Protein AF-X1SS94-F1 (afdb_monomer_lite)

Foldseek 3Di:
DEQDPPCQPVDQVSVLVSLVCCCPVVVDQEYEDEDEPVRVVSVVSNVVPGHYDYDHDDPPDD

Structure (mmCIF, N/CA/C/O backbone):
data_AF-X1SS94-F1
#
_entry.id   AF-X1SS94-F1
#
loop_
_atom_site.group_PDB
_atom_site.id
_atom_site.type_symbol
_atom_site.label_atom_id
_atom_site.label_alt_id
_atom_site.label_comp_id
_atom_site.label_asym_id
_atom_site.label_entity_id
_atom_site.label_seq_id
_atom_site.pdbx_PDB_ins_code
_atom_site.Cartn_x
_atom_site.Cartn_y
_atom_site.Cartn_z
_atom_site.occupancy
_atom_site.B_iso_or_equiv
_atom_site.auth_seq_id
_atom_site.auth_comp_id
_atom_site.auth_asym_id
_atom_site.auth_atom_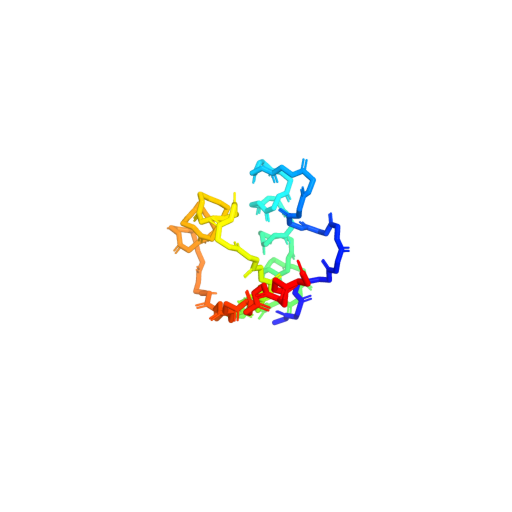id
_atom_site.pdbx_PDB_model_num
ATOM 1 N N . ALA A 1 1 ? 6.805 5.075 -7.376 1.00 86.38 1 ALA A N 1
ATOM 2 C CA . ALA A 1 1 ? 7.586 4.775 -6.159 1.00 86.38 1 ALA A CA 1
ATOM 3 C C . ALA A 1 1 ? 7.366 3.326 -5.739 1.00 86.38 1 ALA A C 1
ATOM 5 O O . ALA A 1 1 ? 6.285 2.790 -5.971 1.00 86.38 1 ALA A O 1
ATOM 6 N N . ASP A 1 2 ? 8.375 2.694 -5.143 1.00 86.88 2 ASP A 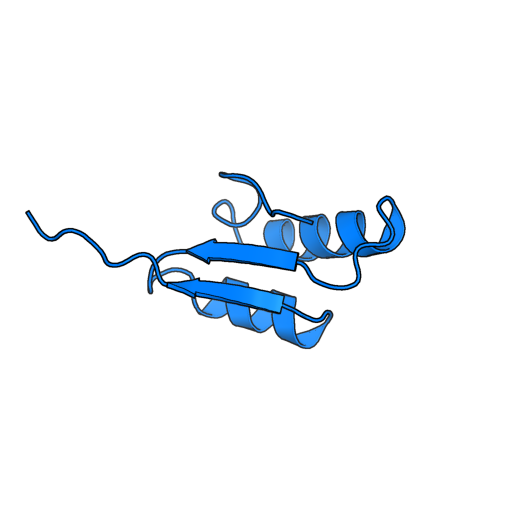N 1
ATOM 7 C CA . ASP A 1 2 ? 8.262 1.342 -4.593 1.00 86.88 2 ASP A CA 1
ATOM 8 C C . ASP A 1 2 ? 7.725 1.383 -3.163 1.00 86.88 2 ASP A C 1
ATOM 10 O O . ASP A 1 2 ? 8.319 2.014 -2.287 1.00 86.88 2 ASP A O 1
ATOM 14 N N . MET A 1 3 ? 6.619 0.684 -2.911 1.00 87.19 3 MET A N 1
ATOM 15 C CA . MET A 1 3 ? 6.143 0.471 -1.552 1.00 87.19 3 MET A CA 1
ATOM 16 C C . MET A 1 3 ? 6.994 -0.629 -0.903 1.00 87.19 3 MET A C 1
ATOM 18 O O . MET A 1 3 ? 6.905 -1.800 -1.277 1.00 87.19 3 MET A O 1
ATOM 22 N N . LEU A 1 4 ? 7.850 -0.243 0.046 1.00 87.31 4 LEU A N 1
ATOM 23 C CA . LEU A 1 4 ? 8.780 -1.155 0.718 1.00 87.31 4 LEU A CA 1
ATOM 24 C C . LEU A 1 4 ? 8.057 -2.153 1.641 1.00 87.31 4 LEU A C 1
ATOM 26 O O . LEU A 1 4 ? 6.895 -1.974 2.013 1.00 87.31 4 LEU A O 1
ATOM 30 N N . PHE A 1 5 ? 8.765 -3.210 2.045 1.00 84.50 5 PHE A N 1
ATOM 31 C CA . PHE A 1 5 ? 8.260 -4.184 3.015 1.00 84.50 5 PHE A CA 1
ATOM 32 C C . PHE A 1 5 ? 7.793 -3.498 4.315 1.00 84.50 5 PHE A C 1
ATOM 34 O O . PHE A 1 5 ? 8.386 -2.516 4.757 1.00 84.50 5 PHE A O 1
ATOM 41 N N . LEU A 1 6 ? 6.706 -4.011 4.897 1.00 83.19 6 LEU A N 1
ATOM 42 C CA . LEU A 1 6 ? 5.922 -3.461 6.015 1.00 83.19 6 LEU A CA 1
ATOM 43 C C . LEU A 1 6 ? 5.182 -2.144 5.751 1.00 83.19 6 LEU A C 1
ATOM 45 O O . LEU A 1 6 ? 4.385 -1.735 6.589 1.00 83.19 6 LEU A O 1
ATOM 49 N N . SER A 1 7 ? 5.349 -1.508 4.592 1.00 84.06 7 SER A N 1
ATOM 50 C CA . SER A 1 7 ? 4.597 -0.284 4.278 1.00 84.06 7 SER A CA 1
ATOM 51 C C . SER A 1 7 ? 3.159 -0.565 3.816 1.00 84.06 7 SER A C 1
ATOM 53 O O . SER A 1 7 ? 2.329 0.341 3.849 1.00 84.06 7 SER A O 1
ATOM 55 N N . CYS A 1 8 ? 2.842 -1.807 3.419 1.00 82.81 8 CYS A N 1
ATOM 56 C CA . CYS A 1 8 ? 1.486 -2.225 3.032 1.00 82.81 8 CYS A CA 1
ATOM 57 C C . CYS A 1 8 ? 0.985 -3.513 3.714 1.00 82.81 8 CYS A C 1
ATOM 59 O O . CYS A 1 8 ? -0.203 -3.820 3.656 1.00 82.81 8 CYS A O 1
ATOM 61 N N . GLN A 1 9 ? 1.866 -4.268 4.376 1.00 83.38 9 GLN A N 1
ATOM 62 C CA . GLN A 1 9 ? 1.536 -5.554 5.004 1.00 83.38 9 GLN A CA 1
ATOM 63 C C . GLN A 1 9 ? 0.983 -5.411 6.429 1.00 83.38 9 GLN A C 1
ATOM 65 O O . GLN A 1 9 ? 0.432 -6.370 6.964 1.00 83.38 9 GLN A O 1
ATOM 70 N N . THR A 1 10 ? 1.135 -4.238 7.047 1.00 87.38 10 THR A N 1
ATOM 71 C CA . THR A 1 10 ? 0.708 -3.951 8.428 1.00 87.38 10 THR A CA 1
ATOM 72 C C . THR A 1 10 ? -0.797 -3.729 8.556 1.00 87.38 10 THR A C 1
ATOM 74 O O . THR A 1 10 ? -1.352 -3.916 9.635 1.00 87.38 10 THR A O 1
ATOM 77 N N . GLY A 1 11 ? -1.470 -3.367 7.463 1.00 88.06 11 GLY A N 1
ATOM 78 C CA . GLY A 1 11 ? -2.916 -3.198 7.418 1.00 88.06 11 GLY A CA 1
ATOM 79 C C . GLY A 1 11 ? -3.362 -2.252 6.307 1.00 88.06 11 GLY A C 1
ATOM 80 O O . GLY A 1 11 ? -2.567 -1.510 5.732 1.00 88.06 11 GLY A O 1
ATOM 81 N N . LEU A 1 12 ? -4.665 -2.268 6.022 1.00 92.38 12 LEU A N 1
ATOM 82 C CA . LEU A 1 12 ? -5.267 -1.519 4.917 1.00 92.38 12 LEU A CA 1
ATOM 83 C C . LEU A 1 12 ? -5.150 0.002 5.090 1.00 92.38 12 LEU A C 1
ATOM 85 O O . LEU A 1 12 ? -4.702 0.687 4.175 1.00 92.38 12 LEU A O 1
ATOM 89 N N . ALA A 1 13 ? -5.493 0.526 6.272 1.00 92.56 13 ALA A N 1
ATOM 90 C CA . ALA A 1 13 ? -5.429 1.965 6.543 1.00 92.56 13 ALA A CA 1
ATOM 91 C C . ALA A 1 13 ? -4.000 2.517 6.409 1.00 92.56 13 ALA A C 1
ATOM 93 O O . ALA A 1 13 ? -3.787 3.576 5.820 1.00 92.56 13 ALA A O 1
ATOM 94 N N . GLU A 1 14 ? -3.016 1.765 6.905 1.00 93.19 14 GLU A N 1
ATOM 95 C CA . GLU A 1 14 ? -1.610 2.160 6.838 1.00 93.19 14 GLU A CA 1
ATOM 96 C C . GLU A 1 14 ? -1.085 2.114 5.396 1.00 93.19 14 GLU A C 1
ATOM 98 O O . GLU A 1 14 ? -0.388 3.030 4.960 1.00 93.19 14 GLU A O 1
ATOM 103 N N . ALA A 1 15 ? -1.492 1.111 4.611 1.00 92.94 15 ALA A N 1
ATOM 104 C CA . ALA A 1 15 ? -1.137 1.011 3.199 1.00 92.94 15 ALA A CA 1
ATOM 105 C C . ALA A 1 15 ? -1.655 2.201 2.374 1.00 92.94 15 ALA A C 1
ATOM 107 O O . ALA A 1 15 ? -0.902 2.781 1.591 1.00 92.94 15 ALA A O 1
ATOM 108 N N . VAL A 1 16 ? -2.918 2.594 2.572 1.00 93.88 16 VAL A N 1
ATOM 109 C CA . VAL A 1 16 ? -3.524 3.746 1.882 1.00 93.88 16 VAL A CA 1
ATOM 110 C C . VAL A 1 16 ? -2.833 5.045 2.289 1.00 93.88 16 VAL A C 1
ATOM 112 O O . VAL A 1 16 ? -2.480 5.855 1.431 1.00 93.88 16 VAL A O 1
ATOM 115 N N . LYS A 1 17 ? -2.566 5.230 3.585 1.00 94.00 17 LYS A N 1
ATOM 116 C CA . LYS A 1 17 ? -1.848 6.404 4.094 1.00 94.00 17 LYS A CA 1
ATOM 117 C C . LYS A 1 17 ? -0.446 6.515 3.491 1.00 94.00 17 LYS A C 1
ATOM 119 O O . LYS A 1 17 ? -0.055 7.592 3.045 1.00 94.00 17 LYS A O 1
ATOM 124 N N . ASN A 1 18 ? 0.302 5.413 3.444 1.00 94.19 18 ASN A N 1
ATOM 125 C CA . ASN A 1 18 ? 1.642 5.392 2.858 1.00 94.19 18 ASN A CA 1
ATOM 126 C C . ASN A 1 18 ? 1.607 5.652 1.345 1.00 94.19 18 ASN A C 1
ATOM 128 O O . ASN A 1 18 ? 2.427 6.427 0.856 1.00 94.19 18 ASN A O 1
ATOM 132 N N . ALA A 1 19 ? 0.633 5.094 0.616 1.00 92.94 19 ALA A N 1
ATOM 133 C CA . ALA A 1 19 ? 0.435 5.388 -0.806 1.00 92.94 19 ALA A CA 1
ATOM 134 C C . ALA A 1 19 ? 0.168 6.880 -1.057 1.00 92.94 19 ALA A C 1
ATOM 136 O O . ALA A 1 19 ? 0.817 7.486 -1.909 1.00 92.94 19 ALA A O 1
ATOM 137 N N . GLY A 1 20 ? -0.730 7.487 -0.274 1.00 92.12 20 GLY A N 1
ATOM 138 C CA . GLY A 1 20 ? -1.022 8.919 -0.353 1.00 92.12 20 GLY A CA 1
ATOM 139 C C . GLY A 1 20 ? 0.207 9.782 -0.073 1.00 92.12 20 GLY A C 1
ATOM 140 O O . GLY A 1 20 ? 0.447 10.757 -0.781 1.00 92.12 20 GLY A O 1
ATOM 141 N N . ARG A 1 21 ? 1.044 9.382 0.895 1.00 93.62 21 ARG A N 1
ATOM 142 C CA . ARG A 1 21 ? 2.304 10.076 1.191 1.00 93.62 21 ARG A CA 1
ATOM 143 C C . ARG A 1 21 ? 3.262 10.059 -0.001 1.00 93.62 21 ARG A C 1
ATOM 145 O O . ARG A 1 21 ? 3.831 11.090 -0.329 1.00 93.62 21 ARG A O 1
ATOM 152 N N . PHE A 1 22 ? 3.400 8.930 -0.697 1.00 92.38 22 PHE A N 1
ATOM 153 C CA . PHE A 1 22 ? 4.228 8.865 -1.907 1.00 92.38 22 PHE A CA 1
ATOM 154 C C . PHE A 1 22 ? 3.687 9.732 -3.050 1.00 92.38 22 PHE A C 1
ATOM 156 O O . PHE A 1 22 ? 4.478 10.338 -3.770 1.00 92.38 22 PHE A O 1
ATOM 163 N N . ALA A 1 23 ? 2.366 9.809 -3.218 1.00 89.56 23 ALA A N 1
ATOM 164 C CA . ALA A 1 23 ? 1.765 10.689 -4.216 1.00 89.56 23 ALA A CA 1
ATOM 165 C C . ALA A 1 23 ? 1.997 12.173 -3.885 1.00 89.56 23 ALA A C 1
ATOM 167 O O . ALA A 1 23 ? 2.318 12.952 -4.777 1.00 89.56 23 ALA A O 1
ATOM 168 N N . ALA A 1 24 ? 1.865 12.552 -2.611 1.00 89.94 24 ALA A N 1
ATOM 169 C CA . ALA A 1 24 ? 1.950 13.943 -2.172 1.00 89.94 24 ALA A CA 1
ATOM 170 C C . ALA A 1 24 ? 3.389 14.458 -2.006 1.00 89.94 24 ALA A C 1
ATOM 172 O O . ALA A 1 24 ? 3.677 15.587 -2.383 1.00 89.94 24 ALA A O 1
ATOM 173 N N . GLU A 1 25 ? 4.285 13.656 -1.428 1.00 91.19 25 GLU A N 1
ATOM 174 C CA . GLU A 1 25 ? 5.637 14.099 -1.052 1.00 91.19 25 GLU A CA 1
ATOM 175 C C . GLU A 1 25 ? 6.700 13.720 -2.086 1.00 91.19 25 GLU A C 1
ATOM 177 O O . GLU A 1 25 ? 7.713 14.401 -2.204 1.00 91.19 25 GLU A O 1
ATOM 182 N N . ALA A 1 26 ? 6.489 12.628 -2.825 1.00 87.62 26 ALA A N 1
ATOM 183 C CA . ALA A 1 26 ? 7.438 12.125 -3.819 1.00 87.62 26 ALA A CA 1
ATOM 184 C C . ALA A 1 26 ? 6.912 12.241 -5.258 1.00 87.62 26 ALA A C 1
ATOM 186 O O . ALA A 1 26 ? 7.520 11.678 -6.169 1.00 87.62 26 ALA A O 1
ATOM 187 N N . GLU A 1 27 ? 5.767 12.912 -5.445 1.00 87.38 27 GLU A N 1
ATOM 188 C CA . GLU A 1 27 ? 5.099 13.119 -6.739 1.00 87.38 27 GLU A CA 1
ATOM 189 C C . GLU A 1 27 ? 4.916 11.811 -7.533 1.00 87.38 27 GLU A C 1
ATOM 191 O O . GLU A 1 27 ? 4.967 11.758 -8.766 1.00 87.38 27 GLU A O 1
ATOM 196 N N . ALA A 1 28 ? 4.725 10.701 -6.815 1.00 90.31 28 ALA A N 1
ATOM 197 C CA . ALA A 1 28 ? 4.636 9.392 -7.430 1.00 90.31 28 ALA A CA 1
ATOM 198 C C . ALA A 1 28 ? 3.289 9.223 -8.140 1.00 90.31 28 ALA A C 1
ATOM 200 O O . ALA A 1 28 ? 2.244 9.129 -7.503 1.00 90.31 28 ALA A O 1
ATOM 201 N N . GLN A 1 29 ? 3.328 9.086 -9.465 1.00 88.38 29 GLN A N 1
ATOM 202 C CA . GLN A 1 29 ? 2.130 8.811 -10.266 1.00 88.38 29 GLN A CA 1
ATOM 203 C C . GLN A 1 29 ? 1.693 7.344 -10.217 1.00 88.38 29 GLN A C 1
ATOM 205 O O . GLN A 1 29 ? 0.530 7.044 -10.447 1.00 88.38 29 GLN A O 1
ATOM 210 N N . VAL A 1 30 ? 2.626 6.429 -9.928 1.00 91.62 30 VAL A N 1
ATOM 211 C CA . VAL A 1 30 ? 2.371 4.988 -9.813 1.00 91.62 30 VAL A CA 1
ATOM 212 C C . VAL A 1 30 ? 3.075 4.443 -8.580 1.00 91.62 30 VAL A C 1
ATOM 214 O O . VAL A 1 30 ? 4.257 4.731 -8.346 1.00 91.62 30 VAL A O 1
ATOM 217 N N . ILE A 1 31 ? 2.370 3.608 -7.821 1.00 92.00 31 ILE A N 1
ATOM 218 C CA . ILE A 1 31 ? 2.932 2.871 -6.686 1.00 92.00 31 ILE A CA 1
ATOM 219 C C . ILE A 1 31 ? 3.124 1.408 -7.061 1.00 92.00 31 ILE A C 1
ATOM 221 O O . ILE A 1 31 ? 2.231 0.794 -7.639 1.00 92.00 31 ILE A O 1
ATOM 225 N N . LYS A 1 32 ? 4.286 0.836 -6.734 1.00 91.94 32 LYS A N 1
ATOM 226 C CA . LYS A 1 32 ? 4.536 -0.598 -6.898 1.00 91.94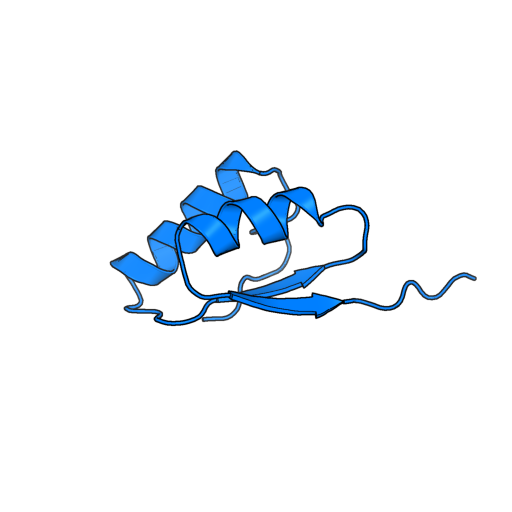 32 LYS A CA 1
ATOM 227 C C . LYS A 1 32 ? 4.297 -1.335 -5.586 1.00 91.94 32 LYS A C 1
ATOM 229 O O . LYS A 1 32 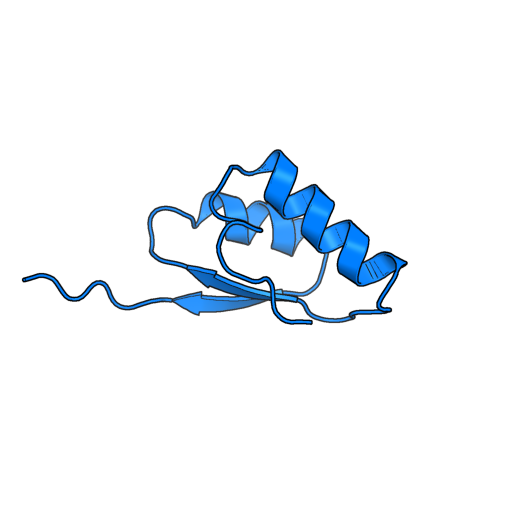? 4.887 -0.960 -4.575 1.00 91.94 32 LYS A O 1
ATOM 234 N N . ILE A 1 33 ? 3.480 -2.387 -5.604 1.00 90.62 33 ILE A N 1
ATOM 235 C CA . ILE A 1 33 ? 3.266 -3.285 -4.457 1.00 90.62 33 ILE A CA 1
ATOM 236 C C . ILE A 1 33 ? 3.602 -4.724 -4.861 1.00 90.62 33 ILE A C 1
ATOM 238 O O . ILE A 1 33 ? 3.032 -5.268 -5.807 1.00 90.62 33 ILE A O 1
ATOM 242 N N . GLU A 1 34 ? 4.492 -5.357 -4.097 1.00 89.69 34 GLU A N 1
ATOM 243 C CA . GLU A 1 34 ? 4.755 -6.797 -4.162 1.00 89.69 34 GLU A CA 1
ATOM 244 C C . GLU A 1 34 ? 3.999 -7.478 -3.018 1.00 89.69 34 GLU A C 1
ATOM 246 O O . GLU A 1 34 ? 4.297 -7.254 -1.840 1.00 89.69 34 GLU A O 1
ATOM 251 N N . ALA A 1 35 ? 3.002 -8.298 -3.347 1.00 86.38 35 ALA A N 1
ATOM 252 C CA . ALA A 1 35 ? 2.194 -8.960 -2.331 1.00 86.38 35 ALA A CA 1
ATOM 253 C C . ALA A 1 35 ? 1.684 -10.337 -2.772 1.00 86.38 35 ALA A C 1
ATOM 255 O O . ALA A 1 35 ? 1.516 -10.630 -3.959 1.00 86.38 35 ALA A O 1
ATOM 256 N N . GLY A 1 36 ? 1.450 -11.204 -1.784 1.00 86.56 36 GLY A N 1
ATOM 257 C CA . GLY A 1 36 ? 0.772 -12.485 -1.972 1.00 86.56 36 GLY A CA 1
ATOM 258 C C . GLY A 1 36 ? -0.753 -12.335 -1.999 1.00 86.56 36 GLY A C 1
ATOM 259 O O . GLY A 1 36 ? -1.297 -11.274 -1.698 1.00 86.56 36 GLY A O 1
ATOM 260 N N . GLY A 1 37 ? -1.462 -13.427 -2.305 1.00 87.94 37 GLY A N 1
ATOM 261 C CA . GLY A 1 37 ? -2.930 -13.421 -2.435 1.00 87.94 37 GLY A CA 1
ATOM 262 C C . GLY A 1 37 ? -3.701 -13.002 -1.174 1.00 87.94 37 GLY A C 1
ATOM 263 O O . GLY A 1 37 ? -4.826 -12.537 -1.286 1.00 87.94 37 GLY A O 1
ATOM 264 N N . ALA A 1 38 ? -3.093 -13.101 0.012 1.00 88.62 38 ALA A N 1
ATOM 265 C CA . ALA A 1 38 ? -3.705 -12.673 1.272 1.00 88.62 38 ALA A CA 1
ATOM 266 C C . ALA A 1 38 ? -3.913 -11.147 1.387 1.00 88.62 38 ALA A C 1
ATOM 268 O O . ALA A 1 38 ? -4.632 -10.698 2.270 1.00 88.62 38 ALA A O 1
ATOM 269 N N . TYR A 1 39 ? -3.302 -10.349 0.504 1.00 90.19 39 TYR A N 1
ATOM 270 C CA . TYR A 1 39 ? -3.323 -8.882 0.560 1.00 90.19 39 TYR A CA 1
ATOM 271 C C . TYR A 1 39 ? -4.095 -8.248 -0.609 1.00 90.19 39 TYR A C 1
ATOM 273 O O . TYR A 1 39 ? -3.873 -7.086 -0.949 1.00 90.19 39 TYR A O 1
ATOM 281 N N . LEU A 1 40 ? -5.001 -8.995 -1.248 1.00 91.00 40 LEU A N 1
ATOM 282 C CA . LEU A 1 40 ? -5.803 -8.475 -2.363 1.00 91.00 40 LEU A CA 1
ATOM 283 C C . LEU A 1 40 ? -6.659 -7.265 -1.965 1.00 91.00 40 LEU A C 1
ATOM 285 O O . LEU A 1 40 ? -6.799 -6.343 -2.765 1.00 91.00 40 LEU A O 1
ATOM 289 N N . ASP A 1 41 ? -7.170 -7.225 -0.734 1.00 92.69 41 ASP A N 1
ATOM 290 C CA . ASP A 1 41 ? -7.966 -6.089 -0.252 1.00 92.69 41 ASP A CA 1
ATOM 291 C C . ASP A 1 41 ? -7.123 -4.816 -0.106 1.00 92.69 41 ASP A C 1
ATOM 293 O O . ASP A 1 41 ? -7.591 -3.721 -0.408 1.00 92.69 41 ASP A O 1
ATOM 297 N N . VAL A 1 42 ? -5.845 -4.956 0.264 1.00 92.56 42 VAL A N 1
ATOM 298 C CA . VAL A 1 42 ? -4.890 -3.838 0.302 1.00 92.56 42 VAL A CA 1
ATOM 299 C C . VAL A 1 42 ? -4.625 -3.305 -1.105 1.00 92.56 42 VAL A C 1
ATOM 301 O O . VAL A 1 42 ? -4.654 -2.095 -1.321 1.00 92.56 42 VAL A O 1
ATOM 304 N N . ILE A 1 43 ? -4.396 -4.201 -2.072 1.00 92.06 43 ILE A N 1
ATOM 305 C CA . ILE A 1 43 ? -4.186 -3.836 -3.482 1.00 92.06 43 ILE A CA 1
ATOM 306 C C . ILE A 1 43 ? -5.393 -3.055 -4.010 1.00 92.06 43 ILE A C 1
ATOM 308 O O . ILE A 1 43 ? -5.211 -2.004 -4.624 1.00 92.06 43 ILE A O 1
ATOM 312 N N . LYS A 1 44 ? -6.614 -3.538 -3.747 1.00 93.00 44 LYS A N 1
ATOM 313 C CA . LYS A 1 44 ? -7.853 -2.865 -4.159 1.00 93.00 44 LYS A CA 1
ATOM 314 C C . LYS A 1 44 ? -7.977 -1.475 -3.543 1.00 93.00 44 LYS A C 1
ATOM 316 O O . LYS A 1 44 ? -8.076 -0.505 -4.281 1.00 93.00 44 LYS A O 1
ATOM 321 N N . ALA A 1 45 ? -7.858 -1.372 -2.221 1.00 93.31 45 ALA A N 1
ATOM 322 C CA . ALA A 1 45 ? -8.025 -0.103 -1.518 1.00 93.31 45 ALA A CA 1
ATOM 323 C C . ALA A 1 45 ? -7.037 0.981 -1.977 1.00 93.31 45 ALA A C 1
ATOM 325 O O . ALA A 1 45 ? -7.401 2.148 -2.075 1.00 93.31 45 ALA A O 1
ATOM 326 N N . VAL A 1 46 ? -5.788 0.610 -2.278 1.00 92.31 46 VAL A N 1
ATOM 327 C CA . VAL A 1 46 ? -4.806 1.562 -2.821 1.00 92.31 46 VAL A CA 1
ATOM 328 C C . VAL A 1 46 ? -5.135 1.938 -4.271 1.00 92.31 46 VAL A C 1
ATOM 330 O O . VAL A 1 46 ? -5.027 3.110 -4.628 1.00 92.31 46 VAL A O 1
ATOM 333 N N . SER A 1 47 ? -5.561 0.970 -5.089 1.00 92.56 47 SER A N 1
ATOM 334 C CA . SER A 1 47 ? -5.884 1.193 -6.509 1.00 92.56 47 SER A CA 1
ATOM 335 C C . SER A 1 47 ? -7.103 2.091 -6.723 1.00 92.56 47 SER A C 1
ATOM 337 O O . SER A 1 47 ? -7.184 2.765 -7.746 1.00 92.56 47 SER A O 1
ATOM 339 N N . ASP A 1 48 ? -8.040 2.119 -5.773 1.00 91.56 48 ASP A N 1
ATOM 340 C CA . ASP A 1 48 ? -9.237 2.967 -5.851 1.00 91.56 48 ASP A CA 1
ATOM 341 C C . ASP A 1 48 ? -8.901 4.467 -5.754 1.00 91.56 48 ASP A C 1
ATOM 343 O O . ASP A 1 48 ? -9.643 5.304 -6.267 1.00 91.56 48 ASP A O 1
ATOM 347 N N . GLY A 1 49 ? -7.787 4.820 -5.102 1.00 82.69 49 GLY A N 1
ATOM 348 C CA . GLY A 1 49 ? -7.363 6.210 -4.906 1.00 82.69 49 GLY A CA 1
ATOM 349 C C . GLY A 1 49 ? -6.199 6.666 -5.790 1.00 82.69 49 GLY A C 1
ATOM 350 O O . GLY A 1 49 ? -6.002 7.870 -5.952 1.00 82.69 49 GLY A O 1
ATOM 351 N N . LEU A 1 50 ? -5.403 5.741 -6.334 1.00 83.00 50 LEU A N 1
ATOM 352 C CA . LEU A 1 50 ? -4.166 6.051 -7.054 1.00 83.00 50 LEU A CA 1
ATOM 353 C C . LEU A 1 50 ? -3.798 4.932 -8.038 1.00 83.00 50 LEU A C 1
ATOM 355 O O . LEU A 1 50 ? -4.083 3.762 -7.798 1.00 83.00 50 LEU A O 1
ATOM 359 N N . ALA A 1 51 ? -3.094 5.264 -9.124 1.00 85.62 51 ALA A N 1
ATOM 360 C CA . ALA A 1 51 ? -2.615 4.247 -10.054 1.00 85.62 51 ALA A CA 1
ATOM 361 C C . ALA A 1 51 ? -1.593 3.298 -9.389 1.00 85.62 51 ALA A C 1
ATOM 363 O O . ALA A 1 51 ? -0.622 3.722 -8.751 1.00 85.62 51 ALA A O 1
ATOM 364 N N . LEU A 1 52 ? -1.807 1.991 -9.571 1.00 86.12 52 LEU A N 1
ATOM 365 C CA . LEU A 1 52 ? -1.045 0.930 -8.917 1.00 86.12 52 LEU A CA 1
ATOM 366 C C . LEU A 1 52 ? -0.455 -0.058 -9.934 1.00 86.12 52 LEU A C 1
ATOM 368 O O . LEU A 1 52 ? -1.154 -0.573 -10.803 1.00 86.12 52 LEU A O 1
ATOM 372 N N . ALA A 1 53 ? 0.824 -0.392 -9.762 1.00 83.94 53 ALA A N 1
ATOM 373 C CA . ALA A 1 53 ? 1.480 -1.531 -10.391 1.00 83.94 53 ALA A CA 1
ATOM 374 C C . ALA A 1 53 ? 1.662 -2.646 -9.349 1.00 83.94 53 ALA A C 1
ATOM 376 O O . ALA A 1 53 ? 2.516 -2.565 -8.468 1.00 83.94 53 ALA A O 1
ATOM 377 N N . ALA A 1 54 ? 0.853 -3.701 -9.423 1.00 82.00 54 ALA A N 1
ATOM 378 C CA . ALA A 1 54 ? 0.934 -4.819 -8.487 1.00 82.00 54 ALA A CA 1
ATOM 379 C C . ALA A 1 54 ? 1.592 -6.039 -9.136 1.00 82.00 54 ALA A C 1
ATOM 381 O O . ALA A 1 54 ? 1.228 -6.440 -10.243 1.00 82.00 54 ALA A O 1
ATOM 382 N N . ARG A 1 55 ? 2.518 -6.679 -8.417 1.00 81.25 55 ARG A N 1
ATOM 383 C CA . ARG A 1 55 ? 3.082 -7.973 -8.808 1.00 81.25 55 ARG A CA 1
ATOM 384 C C . ARG A 1 55 ? 2.728 -9.020 -7.764 1.00 81.25 55 ARG A C 1
ATOM 386 O O . ARG A 1 55 ? 2.984 -8.866 -6.569 1.00 81.25 55 ARG A O 1
ATOM 393 N N . ARG A 1 56 ? 2.115 -10.104 -8.240 1.00 77.56 56 ARG A N 1
ATOM 394 C CA . ARG A 1 56 ? 1.758 -11.247 -7.404 1.00 77.56 56 ARG A CA 1
ATOM 395 C C . ARG A 1 56 ? 3.017 -12.036 -7.082 1.00 77.56 56 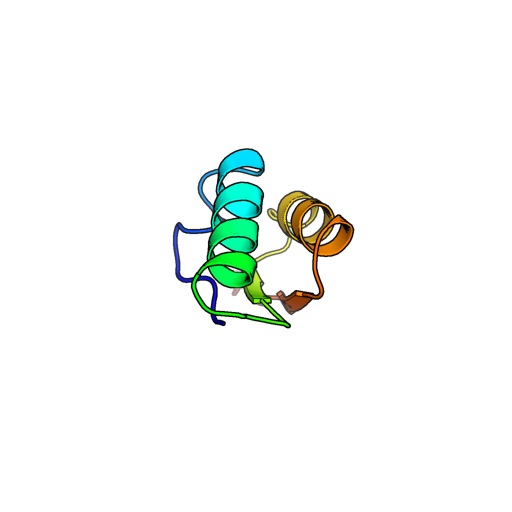ARG A C 1
ATOM 397 O O . ARG A 1 56 ? 3.656 -12.584 -7.980 1.00 77.56 56 ARG A O 1
ATOM 404 N N . LEU A 1 57 ? 3.339 -12.135 -5.800 1.00 74.62 57 LEU A N 1
ATOM 405 C CA . LEU A 1 57 ? 4.367 -13.054 -5.336 1.00 74.62 57 LEU A CA 1
ATOM 406 C C . LEU A 1 57 ? 3.793 -14.471 -5.398 1.00 74.62 57 LEU A C 1
ATOM 408 O O . LEU A 1 57 ? 2.802 -14.782 -4.734 1.00 74.62 57 LEU A O 1
ATOM 412 N N . ALA A 1 58 ? 4.384 -15.316 -6.244 1.00 66.44 58 ALA A N 1
ATOM 413 C CA . ALA A 1 58 ? 4.094 -16.740 -6.237 1.00 66.44 58 ALA A CA 1
ATOM 414 C C . ALA A 1 58 ? 4.546 -17.299 -4.886 1.00 66.44 58 ALA A C 1
ATOM 416 O O . ALA A 1 58 ? 5.724 -17.220 -4.536 1.00 66.44 58 ALA A O 1
ATOM 417 N N . THR A 1 59 ? 3.605 -17.821 -4.105 1.00 59.47 59 THR A N 1
ATOM 418 C CA . THR A 1 59 ? 3.930 -18.530 -2.873 1.00 59.47 59 THR A CA 1
ATOM 419 C C . THR A 1 59 ? 4.719 -19.774 -3.269 1.00 59.47 59 THR A C 1
ATOM 421 O O . THR A 1 59 ? 4.180 -20.656 -3.934 1.00 59.47 59 THR A O 1
ATOM 424 N N . LEU A 1 60 ? 5.998 -19.846 -2.896 1.00 54.59 60 LEU A N 1
ATOM 425 C CA . LEU A 1 60 ? 6.730 -21.108 -2.905 1.00 54.59 60 LEU A CA 1
ATOM 426 C C . LEU A 1 60 ? 6.082 -21.986 -1.830 1.00 54.59 60 LEU A C 1
ATOM 428 O O . LEU A 1 60 ? 6.413 -21.861 -0.652 1.00 54.59 60 LEU A O 1
ATOM 432 N N . SER A 1 61 ? 5.109 -22.816 -2.213 1.00 49.69 61 SER A N 1
ATOM 433 C CA . SER A 1 61 ? 4.682 -23.930 -1.370 1.00 49.69 61 SER A CA 1
ATOM 434 C C . SER A 1 61 ? 5.886 -24.860 -1.227 1.00 49.69 61 SER A C 1
ATOM 436 O O . SER A 1 61 ? 6.296 -25.483 -2.208 1.00 49.69 61 SER A O 1
ATOM 438 N N . ARG A 1 62 ? 6.495 -24.874 -0.042 1.00 47.78 62 ARG A N 1
ATOM 439 C CA . ARG A 1 62 ? 7.305 -26.010 0.397 1.00 47.78 62 ARG A CA 1
ATOM 440 C C . ARG A 1 62 ? 6.381 -27.089 0.929 1.00 47.78 62 ARG A C 1
ATOM 442 O O . ARG A 1 62 ? 5.360 -26.705 1.542 1.00 47.78 62 ARG A O 1
#

Radius of gyration: 11.28 Å; chains: 1; bounding box: 18×40×19 Å

Sequence (62 aa):
ADMLFLSCQTGLAEAVKNAGRFAAEAEAQVIKIEAGGAYLDVIKAVSDGLALAARRLATLSR

InterPro domains:
  IPR003700 Ketopantoate hydroxymethyltransferase [PF02548] (1-47)
  IPR015813 Pyruvate/Phosphoenolpyruvate kinase-like domain superfamily [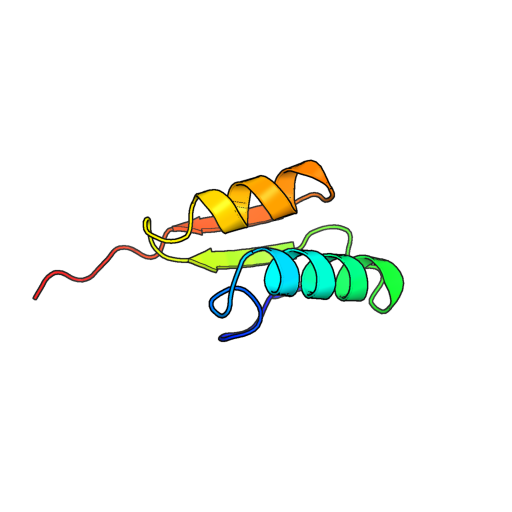SSF51621] (1-47)
  IPR040442 Pyruvate kinase-like domain superfamily [G3DSA:3.20.20.60] (1-55)

pLDDT: mean 85.99, std 10.11, range [47.78, 94.19]

Secondary structure (DSSP, 8-state):
-B--TTTTTS-HHHHHHHHHHHHHHS--S-EEEEE-GGGHHHHHHHHTTS-EEEEEPP----

Organism: NCBI:txid412755